Protein AF-A0A3A5V9V0-F1 (afdb_monomer_lite)

Radius of gyration: 20.31 Å; chains: 1; bounding box: 41×41×60 Å

Foldseek 3Di:
DLVVLLVCCCDQLANDDPVLNCVLPVPDDPPDPSLVSSLVSGPDVLSNVLSVVLVVCVVVLNVLVNLVCSVVSGCVCVVVVDPQSVLVSVVVSVVLVVLCVVVVSDPVSSVVVVVVCVVVVVPVPDSDDPDDPPDDDDDDPVVCPPPDDPDDDDPDPPVD

pLDDT: mean 86.64, std 11.04, range [49.28, 97.38]

Sequence (160 aa):
SRHHATWVARSSLIGFDDAKLQEYLFYSRKEDNLLIRLRDFTINERQKELVQRWIDLSSEGRIVDLLEETVDRSDILMAFPDIVSRQDIEQIIDIIRILSREVGGDSIVLADKLRDLRESGGNSLEAVTIPPSDAVRVMTIHGSKGLQAKVVILADLFSG

Structure (mmCIF, N/CA/C/O backbone):
data_AF-A0A3A5V9V0-F1
#
_entry.id   AF-A0A3A5V9V0-F1
#
loop_
_atom_site.group_PDB
_atom_site.id
_atom_site.type_symbol
_atom_site.label_atom_id
_atom_site.label_alt_id
_atom_site.label_comp_id
_atom_site.label_asym_id
_atom_site.label_entity_id
_atom_site.label_seq_id
_atom_site.pdbx_PDB_ins_code
_atom_site.Cartn_x
_atom_site.Cartn_y
_atom_site.Cartn_z
_atom_site.occupancy
_atom_site.B_iso_or_equiv
_atom_site.auth_seq_id
_atom_site.auth_comp_id
_atom_site.auth_asym_id
_atom_site.auth_atom_id
_atom_site.pdbx_PDB_model_num
ATOM 1 N N . SER A 1 1 ? -0.921 7.922 -12.574 1.00 82.00 1 SER A N 1
ATOM 2 C CA . SER A 1 1 ? -0.222 9.214 -12.368 1.00 82.00 1 SER A CA 1
ATOM 3 C C . SER A 1 1 ? 1.237 8.952 -12.021 1.00 82.00 1 SER A C 1
ATOM 5 O O . SER A 1 1 ? 1.486 8.046 -11.232 1.00 82.00 1 SER A O 1
ATOM 7 N N . ARG A 1 2 ? 2.187 9.730 -12.571 1.00 88.19 2 ARG A N 1
ATOM 8 C CA . ARG A 1 2 ? 3.626 9.618 -12.243 1.00 88.19 2 ARG A CA 1
ATOM 9 C C . ARG A 1 2 ? 3.908 9.868 -10.762 1.00 88.19 2 ARG A C 1
ATOM 11 O O . ARG A 1 2 ? 4.715 9.163 -10.182 1.00 88.19 2 ARG A O 1
ATOM 18 N N . HIS A 1 3 ? 3.181 10.798 -10.143 1.00 89.56 3 HIS A N 1
ATOM 19 C CA . HIS A 1 3 ? 3.323 11.098 -8.719 1.00 89.56 3 HIS A CA 1
ATOM 20 C C . HIS A 1 3 ? 3.071 9.862 -7.835 1.00 89.56 3 HIS A C 1
ATOM 22 O O . HIS A 1 3 ? 3.913 9.509 -7.018 1.00 89.56 3 HIS A O 1
ATOM 28 N N . HIS A 1 4 ? 1.959 9.146 -8.044 1.00 89.81 4 HIS A N 1
ATOM 29 C CA . HIS A 1 4 ? 1.650 7.929 -7.273 1.00 89.81 4 HIS A CA 1
ATOM 30 C C . HIS A 1 4 ? 2.659 6.804 -7.537 1.00 89.81 4 HIS A C 1
ATOM 32 O O . HIS A 1 4 ? 3.073 6.117 -6.610 1.00 89.81 4 HIS A O 1
ATOM 38 N N . ALA A 1 5 ? 3.102 6.656 -8.788 1.00 92.19 5 ALA A N 1
ATOM 39 C CA . ALA A 1 5 ? 4.133 5.689 -9.149 1.00 92.19 5 ALA A CA 1
ATOM 40 C C . ALA A 1 5 ? 5.464 5.962 -8.428 1.00 92.19 5 ALA A C 1
ATOM 42 O O . ALA A 1 5 ? 6.099 5.023 -7.957 1.00 92.19 5 ALA A O 1
ATOM 43 N N . THR A 1 6 ? 5.860 7.233 -8.296 1.00 93.81 6 THR A N 1
ATOM 44 C CA . THR A 1 6 ? 7.040 7.639 -7.522 1.00 93.81 6 THR A CA 1
ATOM 45 C C . THR A 1 6 ? 6.910 7.273 -6.048 1.00 93.81 6 THR A C 1
ATOM 47 O O . THR A 1 6 ? 7.853 6.731 -5.479 1.00 93.81 6 THR A O 1
ATOM 50 N N . TRP A 1 7 ? 5.753 7.541 -5.435 1.00 93.62 7 TRP A N 1
ATOM 51 C CA . TRP A 1 7 ? 5.507 7.219 -4.026 1.00 93.62 7 TRP A CA 1
ATOM 52 C C . TRP A 1 7 ? 5.642 5.721 -3.750 1.00 93.62 7 TRP A C 1
ATOM 54 O O . TRP A 1 7 ? 6.367 5.331 -2.839 1.00 93.62 7 TRP A O 1
ATOM 64 N N . VAL A 1 8 ? 5.015 4.879 -4.577 1.00 94.44 8 VAL A N 1
ATOM 65 C CA . VAL A 1 8 ? 5.119 3.418 -4.439 1.00 94.44 8 VAL A CA 1
ATOM 66 C C . VAL A 1 8 ? 6.559 2.953 -4.656 1.00 94.44 8 VAL A C 1
ATOM 68 O O . VAL A 1 8 ? 7.088 2.216 -3.829 1.00 94.44 8 VAL A O 1
ATOM 71 N N . ALA A 1 9 ? 7.224 3.431 -5.712 1.00 95.12 9 ALA A N 1
ATOM 72 C CA . ALA A 1 9 ? 8.602 3.055 -6.023 1.00 95.12 9 ALA A CA 1
ATOM 73 C C . ALA A 1 9 ? 9.595 3.412 -4.900 1.00 95.12 9 ALA A C 1
ATOM 75 O O . ALA A 1 9 ? 10.543 2.672 -4.660 1.00 95.12 9 ALA A O 1
ATOM 76 N N . ARG A 1 10 ? 9.370 4.525 -4.191 1.00 94.31 10 ARG A N 1
ATOM 77 C CA . ARG A 1 10 ? 10.209 4.998 -3.075 1.00 94.31 10 ARG A CA 1
ATOM 78 C C . ARG A 1 10 ? 9.868 4.374 -1.726 1.00 94.31 10 ARG A C 1
ATOM 80 O O . ARG A 1 10 ? 10.669 4.468 -0.803 1.00 94.31 10 ARG A O 1
ATOM 87 N N . SER A 1 11 ? 8.680 3.791 -1.594 1.00 94.00 11 SER A N 1
ATOM 88 C CA . SER A 1 11 ? 8.216 3.197 -0.339 1.00 94.00 11 SER A CA 1
ATO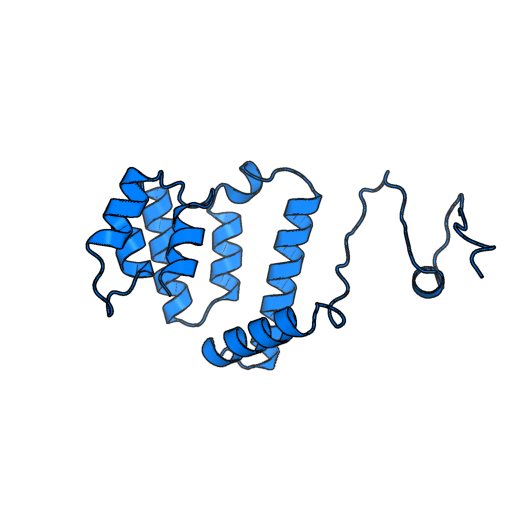M 89 C C . SER A 1 11 ? 9.073 2.001 0.082 1.00 94.00 11 SER A C 1
ATOM 91 O O . SER A 1 11 ? 9.764 1.403 -0.742 1.00 94.00 11 SER A O 1
ATOM 93 N N . SER A 1 12 ? 8.959 1.590 1.346 1.00 92.94 12 SER A N 1
ATOM 94 C CA . SER A 1 12 ? 9.605 0.377 1.868 1.00 92.94 12 SER A CA 1
ATOM 95 C C . SER A 1 12 ? 9.166 -0.916 1.166 1.00 92.94 12 SER A C 1
ATOM 97 O O . SER A 1 12 ? 9.851 -1.926 1.288 1.00 92.94 12 SER A O 1
ATOM 99 N N . LEU A 1 13 ? 8.071 -0.893 0.394 1.00 93.69 13 LEU A N 1
ATOM 100 C CA . LEU A 1 13 ? 7.628 -2.033 -0.415 1.00 93.69 13 LEU A CA 1
ATOM 101 C C . LEU A 1 13 ? 8.573 -2.307 -1.595 1.00 93.69 13 LEU A C 1
ATOM 103 O O . LEU A 1 13 ? 8.795 -3.463 -1.953 1.00 93.69 13 LEU A O 1
ATOM 107 N N . ILE A 1 14 ? 9.122 -1.248 -2.202 1.00 95.25 14 ILE A N 1
ATOM 108 C CA . ILE A 1 14 ? 9.939 -1.331 -3.422 1.00 95.25 14 ILE A CA 1
ATOM 109 C C . ILE A 1 14 ? 11.376 -0.860 -3.173 1.00 95.25 14 ILE A C 1
ATOM 111 O O . ILE A 1 14 ? 12.314 -1.577 -3.511 1.00 95.25 14 ILE A O 1
ATOM 115 N N . GLY A 1 15 ? 11.560 0.314 -2.567 1.00 94.25 15 GLY A N 1
ATOM 116 C CA . GLY A 1 15 ? 12.860 0.802 -2.107 1.00 94.25 15 GLY A CA 1
ATOM 117 C C . GLY A 1 15 ? 13.792 1.331 -3.199 1.00 94.25 15 GLY A C 1
ATOM 118 O O . GLY A 1 15 ? 15.001 1.132 -3.104 1.00 94.25 15 GLY A O 1
ATOM 119 N N . PHE A 1 16 ? 13.278 1.987 -4.244 1.00 95.62 16 PHE A N 1
ATOM 120 C CA . PHE A 1 16 ? 14.143 2.632 -5.239 1.00 95.62 16 PHE A CA 1
ATOM 121 C C . PHE A 1 16 ? 14.887 3.836 -4.653 1.00 95.62 16 PHE A C 1
ATOM 123 O O . PHE A 1 16 ? 14.298 4.738 -4.046 1.00 95.62 16 PHE A O 1
ATOM 130 N N . ASP A 1 17 ? 16.188 3.881 -4.927 1.00 94.75 17 ASP A N 1
ATOM 131 C CA . ASP A 1 17 ? 17.003 5.079 -4.771 1.00 94.75 17 ASP A CA 1
ATOM 132 C C . ASP A 1 17 ? 16.740 6.088 -5.907 1.00 94.75 17 ASP A C 1
ATOM 134 O O . ASP A 1 17 ? 15.934 5.850 -6.813 1.00 94.75 17 ASP A O 1
ATOM 138 N N . ASP A 1 18 ? 17.389 7.252 -5.847 1.00 94.31 18 ASP A N 1
ATOM 139 C CA . ASP A 1 18 ? 17.188 8.317 -6.839 1.00 94.31 18 ASP A CA 1
ATOM 140 C C . ASP A 1 18 ? 17.580 7.877 -8.257 1.00 94.31 18 ASP A C 1
ATOM 142 O O . ASP A 1 18 ? 16.884 8.207 -9.219 1.00 94.31 18 ASP A O 1
ATOM 146 N N . ALA A 1 19 ? 18.660 7.100 -8.393 1.00 93.50 19 ALA A N 1
ATOM 147 C CA . ALA A 1 19 ? 19.162 6.650 -9.686 1.00 93.50 19 ALA A CA 1
ATOM 148 C C . ALA A 1 19 ? 18.178 5.680 -10.354 1.00 93.50 19 ALA A C 1
ATOM 150 O O . ALA A 1 19 ? 17.791 5.875 -11.511 1.00 93.50 19 ALA A O 1
ATOM 151 N N . LYS A 1 20 ? 17.706 4.679 -9.608 1.00 93.56 20 LYS A N 1
ATOM 152 C CA . LYS A 1 20 ? 16.756 3.683 -10.104 1.00 93.56 20 LYS A CA 1
ATOM 153 C C . LYS A 1 20 ? 15.365 4.272 -10.318 1.00 93.56 20 LYS A C 1
ATOM 155 O O . LYS A 1 20 ? 14.697 3.933 -11.294 1.00 93.56 20 LYS A O 1
ATOM 160 N N . LEU A 1 21 ? 14.941 5.210 -9.467 1.00 94.25 21 LEU A N 1
ATOM 161 C CA . LEU A 1 21 ? 13.708 5.972 -9.675 1.00 94.25 21 LEU A CA 1
ATOM 162 C C . LEU A 1 21 ? 13.769 6.785 -10.975 1.00 94.25 21 LEU A C 1
ATOM 164 O O . LEU A 1 21 ? 12.797 6.795 -11.737 1.00 94.25 21 LEU A O 1
ATOM 168 N N . GLN A 1 22 ? 14.896 7.451 -11.238 1.00 92.00 22 GLN A N 1
ATOM 169 C CA . GLN A 1 22 ? 15.098 8.181 -12.484 1.00 92.00 22 GLN A CA 1
ATOM 170 C C . GLN A 1 22 ? 15.029 7.230 -13.679 1.00 92.00 22 GLN A C 1
ATOM 172 O O . GLN A 1 22 ? 14.294 7.517 -14.616 1.00 92.00 22 GLN A O 1
ATOM 177 N N . GLU A 1 23 ? 15.709 6.086 -13.650 1.00 91.62 23 GLU A N 1
ATOM 178 C CA . GLU A 1 23 ? 15.669 5.102 -14.742 1.00 91.62 23 GLU A CA 1
ATOM 179 C C . GLU A 1 23 ? 14.246 4.573 -15.008 1.00 91.62 23 GLU A C 1
ATOM 181 O O . GLU A 1 23 ? 13.776 4.523 -16.154 1.00 91.62 23 GLU A O 1
ATOM 186 N N . TYR A 1 24 ? 13.522 4.257 -13.933 1.00 93.31 24 TYR A N 1
ATOM 187 C CA . TYR A 1 24 ? 12.134 3.815 -13.978 1.00 93.31 24 TYR A CA 1
ATOM 188 C C . TYR A 1 24 ? 11.215 4.858 -14.632 1.00 93.31 24 TYR A C 1
ATOM 190 O O . TYR A 1 24 ? 10.397 4.503 -15.484 1.00 93.31 24 TYR A O 1
ATOM 198 N N . LEU A 1 25 ? 11.358 6.144 -14.295 1.00 91.19 25 LEU A N 1
ATOM 199 C CA . LEU A 1 25 ? 10.467 7.203 -14.782 1.00 91.19 25 LEU A CA 1
ATOM 200 C C . LEU A 1 25 ? 10.900 7.827 -16.114 1.00 91.19 25 LEU A C 1
ATOM 202 O O . LEU A 1 25 ? 10.036 8.220 -16.903 1.00 91.19 25 LEU A O 1
ATOM 206 N N . PHE A 1 26 ? 12.202 7.955 -16.370 1.00 84.19 26 PHE A N 1
ATOM 207 C CA . PHE A 1 26 ? 12.749 8.758 -17.469 1.00 84.19 26 PHE A CA 1
ATOM 208 C C . PHE A 1 26 ? 12.363 8.198 -18.836 1.00 84.19 26 PHE A C 1
ATOM 210 O O . PHE A 1 26 ? 11.895 8.939 -19.697 1.00 84.19 26 PHE A O 1
ATOM 217 N N . TYR A 1 27 ? 12.457 6.879 -19.005 1.00 78.12 27 TYR A N 1
ATOM 218 C CA . TYR A 1 27 ? 12.083 6.211 -20.253 1.00 78.12 27 TYR A CA 1
ATOM 219 C C . TYR A 1 27 ? 10.601 5.824 -20.328 1.00 78.12 27 TYR A C 1
ATOM 221 O O . TYR A 1 27 ? 10.201 5.151 -21.277 1.00 78.12 27 TYR A O 1
ATOM 229 N N . SER A 1 28 ? 9.780 6.223 -19.347 1.00 83.31 28 SER A N 1
ATOM 230 C CA . SER A 1 28 ? 8.337 5.984 -1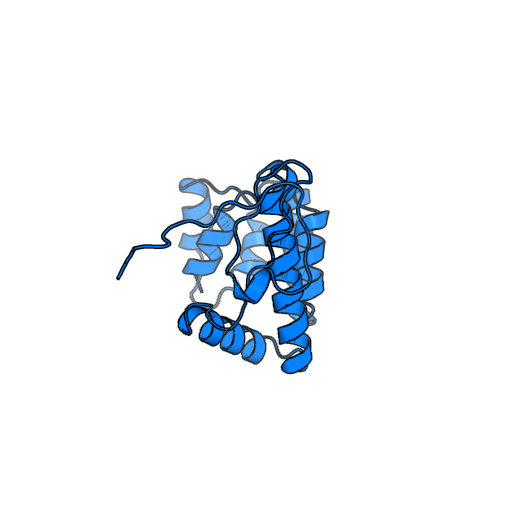9.415 1.00 83.31 28 SER A CA 1
ATOM 231 C C . SER A 1 28 ? 7.672 6.950 -20.399 1.00 83.31 28 SER A C 1
ATOM 233 O O . SER A 1 28 ? 7.852 8.170 -20.315 1.00 83.31 28 SER A O 1
ATOM 235 N N . ARG A 1 29 ? 6.875 6.427 -21.328 1.00 81.06 29 ARG A N 1
ATOM 236 C CA . ARG A 1 29 ? 6.025 7.236 -22.213 1.00 81.06 29 ARG A CA 1
ATOM 237 C C . ARG A 1 29 ? 4.747 7.643 -21.482 1.00 81.06 29 ARG A C 1
ATOM 239 O O . ARG A 1 29 ? 4.396 7.087 -20.445 1.00 81.06 29 ARG A O 1
ATOM 246 N N . LYS A 1 30 ? 4.035 8.641 -22.016 1.00 76.12 30 LYS A N 1
ATOM 247 C CA . LYS A 1 30 ? 2.811 9.183 -21.394 1.00 76.12 30 LYS A CA 1
ATOM 248 C C . LYS A 1 30 ? 1.700 8.131 -21.230 1.00 76.12 30 LYS A C 1
ATOM 250 O O . LYS A 1 30 ? 0.899 8.254 -20.312 1.00 76.12 30 LYS A O 1
ATOM 255 N N . GLU A 1 31 ? 1.683 7.120 -22.093 1.00 80.81 31 GLU A N 1
ATOM 256 C CA . GLU A 1 31 ? 0.674 6.052 -22.126 1.00 80.81 31 GLU A CA 1
ATOM 257 C C . GLU A 1 31 ? 1.144 4.752 -21.461 1.00 80.81 31 GLU A C 1
ATOM 259 O O . GLU A 1 31 ? 0.383 3.791 -21.382 1.00 80.81 31 GLU A O 1
ATOM 264 N N . ASP A 1 32 ? 2.381 4.711 -20.957 1.00 86.31 32 ASP A N 1
ATOM 265 C CA . ASP A 1 32 ? 2.895 3.506 -20.319 1.00 86.31 32 ASP A CA 1
ATOM 266 C C . ASP A 1 32 ? 2.121 3.219 -19.029 1.00 86.31 32 ASP A C 1
ATOM 268 O O . ASP A 1 32 ? 1.962 4.078 -18.153 1.00 86.31 32 ASP A O 1
ATOM 272 N N . ASN A 1 33 ? 1.707 1.964 -18.868 1.00 90.62 33 ASN A N 1
ATOM 273 C CA . ASN A 1 33 ? 1.215 1.485 -17.590 1.00 90.62 33 ASN A CA 1
ATOM 274 C C . ASN A 1 33 ? 2.400 1.345 -16.622 1.00 90.62 33 ASN A C 1
ATOM 276 O O . ASN A 1 33 ? 3.181 0.394 -16.684 1.00 90.62 33 ASN A O 1
ATOM 280 N N . LEU A 1 34 ? 2.520 2.314 -15.716 1.00 93.56 34 LEU A N 1
ATOM 281 C CA . LEU A 1 34 ? 3.620 2.380 -14.758 1.00 93.56 34 LEU A CA 1
ATOM 282 C C . LEU A 1 34 ? 3.631 1.205 -13.769 1.00 93.56 34 LEU A C 1
ATOM 284 O O . LEU A 1 34 ? 4.704 0.846 -13.306 1.00 93.56 34 LEU A O 1
ATOM 288 N N . LEU A 1 35 ? 2.490 0.565 -13.488 1.00 92.88 35 LEU A N 1
ATOM 289 C CA . LEU A 1 35 ? 2.446 -0.627 -12.635 1.00 92.88 35 LEU A CA 1
ATOM 290 C C . LEU A 1 35 ? 3.054 -1.844 -13.347 1.00 92.88 35 LEU A C 1
ATOM 292 O O . LEU A 1 35 ? 3.877 -2.548 -12.770 1.00 92.88 35 LEU A O 1
ATOM 296 N N . ILE A 1 36 ? 2.717 -2.038 -14.627 1.00 94.44 36 ILE A N 1
ATOM 297 C CA . ILE A 1 36 ? 3.335 -3.081 -15.464 1.00 94.44 36 ILE A CA 1
ATOM 298 C C . ILE A 1 36 ? 4.836 -2.829 -15.586 1.00 94.44 36 ILE A C 1
ATOM 300 O O . ILE A 1 36 ? 5.638 -3.739 -15.412 1.00 94.44 36 ILE A O 1
ATOM 304 N N . ARG A 1 37 ? 5.225 -1.573 -15.815 1.00 94.38 37 ARG A N 1
ATOM 305 C CA . ARG A 1 37 ? 6.634 -1.188 -15.882 1.00 94.38 37 ARG A CA 1
ATOM 306 C C . ARG A 1 37 ? 7.362 -1.411 -14.554 1.00 94.38 37 ARG A C 1
ATOM 308 O O . ARG A 1 37 ? 8.510 -1.834 -14.569 1.00 94.38 37 ARG A O 1
ATOM 315 N N . LEU A 1 38 ? 6.720 -1.144 -13.414 1.00 95.50 38 LEU A N 1
ATOM 316 C CA . LEU A 1 38 ? 7.318 -1.324 -12.089 1.00 95.50 38 LEU A CA 1
ATOM 317 C C . LEU A 1 38 ? 7.777 -2.768 -11.872 1.00 95.50 38 LEU A C 1
ATOM 319 O O . LEU A 1 38 ? 8.869 -2.968 -11.348 1.00 95.50 38 LEU A O 1
ATOM 323 N N . ARG A 1 39 ? 6.987 -3.749 -12.330 1.00 96.06 39 ARG A N 1
ATOM 324 C CA . ARG A 1 39 ? 7.326 -5.179 -12.270 1.00 96.06 39 ARG A CA 1
ATOM 325 C C . ARG A 1 39 ? 8.681 -5.465 -12.912 1.00 96.06 39 ARG A C 1
ATOM 327 O O . ARG A 1 39 ? 9.472 -6.222 -12.369 1.00 96.06 39 ARG A O 1
ATOM 334 N N . ASP A 1 40 ? 8.962 -4.843 -14.051 1.00 93.06 40 ASP A N 1
ATOM 335 C CA . ASP A 1 40 ? 10.199 -5.089 -14.795 1.00 93.06 40 ASP A CA 1
ATOM 336 C C . ASP A 1 40 ? 11.412 -4.384 -14.153 1.00 93.06 40 ASP A C 1
ATOM 338 O O . ASP A 1 40 ? 12.556 -4.724 -14.444 1.00 93.06 40 ASP A O 1
ATOM 342 N N . PHE A 1 41 ? 11.170 -3.429 -13.248 1.00 94.44 41 PHE A N 1
ATOM 343 C CA . PHE A 1 41 ? 12.194 -2.667 -12.531 1.00 94.44 41 PHE A CA 1
ATOM 344 C C . PHE A 1 41 ? 12.406 -3.127 -11.079 1.00 94.44 41 PHE A C 1
ATOM 346 O O . PHE A 1 41 ? 13.273 -2.579 -10.393 1.00 94.44 41 PHE A O 1
ATOM 353 N N . THR A 1 42 ? 11.655 -4.113 -10.580 1.00 93.88 42 THR A N 1
ATOM 354 C CA . THR A 1 42 ? 11.795 -4.600 -9.196 1.00 93.88 42 THR A CA 1
ATOM 355 C C . THR A 1 42 ? 13.218 -5.059 -8.876 1.00 93.88 42 THR A C 1
ATOM 357 O O . THR A 1 42 ? 13.988 -5.432 -9.760 1.00 93.88 42 THR A O 1
ATOM 360 N N . ILE A 1 43 ? 13.604 -5.003 -7.601 1.00 91.06 43 ILE A N 1
ATOM 361 C CA . ILE A 1 43 ? 14.977 -5.305 -7.173 1.00 91.06 43 ILE A CA 1
ATOM 362 C C . ILE A 1 43 ? 15.236 -6.818 -7.139 1.00 91.06 43 ILE A C 1
ATOM 364 O O . ILE A 1 43 ? 16.356 -7.255 -7.393 1.00 91.06 43 ILE A O 1
ATOM 368 N N . ASN A 1 44 ? 14.212 -7.617 -6.835 1.00 92.62 44 ASN A N 1
ATOM 369 C CA . ASN A 1 44 ? 14.306 -9.070 -6.711 1.00 92.62 44 ASN A CA 1
ATOM 370 C C . ASN A 1 44 ? 13.000 -9.759 -7.147 1.00 92.62 44 ASN A C 1
ATOM 372 O O . ASN A 1 44 ? 11.970 -9.105 -7.315 1.00 92.62 44 ASN A O 1
ATOM 376 N N . GLU A 1 45 ? 13.040 -11.086 -7.298 1.00 94.62 45 GLU A N 1
ATOM 377 C CA . GLU A 1 45 ? 11.877 -11.867 -7.745 1.00 94.62 45 GLU A CA 1
ATOM 378 C C . GLU A 1 45 ? 10.698 -11.805 -6.758 1.00 94.62 45 GLU A C 1
ATOM 380 O O . GLU A 1 45 ? 9.559 -11.744 -7.202 1.00 94.62 45 GLU A O 1
ATOM 385 N N . ARG A 1 46 ? 10.927 -11.695 -5.440 1.00 92.94 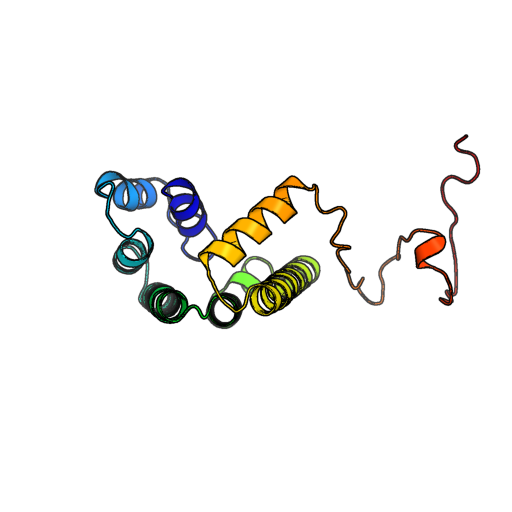46 ARG A N 1
ATOM 386 C CA . ARG A 1 46 ? 9.829 -11.545 -4.461 1.00 92.94 46 ARG A CA 1
ATOM 387 C C . ARG A 1 46 ? 9.034 -10.257 -4.694 1.00 92.94 46 ARG A C 1
ATOM 389 O O . ARG A 1 46 ? 7.806 -10.271 -4.680 1.00 92.94 46 ARG A O 1
ATOM 396 N N . GLN A 1 47 ? 9.719 -9.137 -4.931 1.00 94.44 47 GLN A N 1
ATOM 397 C CA . GLN A 1 47 ? 9.062 -7.881 -5.298 1.00 94.44 47 GLN A CA 1
ATOM 398 C C . GLN A 1 47 ? 8.350 -8.001 -6.645 1.00 94.44 47 GLN A C 1
ATOM 400 O O . GLN A 1 47 ? 7.240 -7.499 -6.795 1.00 94.44 47 GLN A O 1
ATOM 405 N N . LYS A 1 48 ? 8.964 -8.671 -7.622 1.00 96.31 48 LYS A N 1
ATOM 406 C CA . LYS A 1 48 ? 8.363 -8.897 -8.940 1.00 96.31 48 LYS A CA 1
ATOM 407 C C . LYS A 1 48 ? 7.055 -9.675 -8.847 1.00 96.31 48 LYS A C 1
ATOM 409 O O . LYS A 1 48 ? 6.074 -9.279 -9.468 1.00 96.31 48 LYS A O 1
ATOM 414 N N . GLU A 1 49 ? 7.032 -10.741 -8.050 1.00 96.56 49 GLU A N 1
ATOM 415 C CA . GLU A 1 49 ? 5.839 -11.541 -7.763 1.00 96.56 49 GLU A CA 1
ATOM 416 C C . GLU A 1 49 ? 4.760 -10.707 -7.069 1.00 96.56 49 GLU A C 1
ATOM 418 O O . GLU A 1 49 ? 3.598 -10.761 -7.470 1.00 96.56 49 GLU A O 1
ATOM 423 N N . LEU A 1 50 ? 5.136 -9.884 -6.084 1.00 96.31 50 LEU A N 1
ATOM 424 C CA . LEU A 1 50 ? 4.209 -8.972 -5.413 1.00 96.31 50 LEU A CA 1
ATOM 425 C C . LEU A 1 50 ? 3.585 -7.970 -6.398 1.00 96.31 50 LEU A C 1
ATOM 427 O O . LEU A 1 50 ? 2.367 -7.811 -6.431 1.00 96.31 50 LEU A O 1
ATOM 431 N N . VAL A 1 51 ? 4.398 -7.330 -7.243 1.00 97.12 51 VAL A N 1
ATOM 432 C CA . VAL A 1 51 ? 3.899 -6.378 -8.246 1.00 97.12 51 VAL A CA 1
ATOM 433 C C . VAL A 1 51 ? 3.061 -7.085 -9.312 1.00 97.12 51 VAL A C 1
ATOM 435 O O . VAL A 1 51 ? 2.041 -6.547 -9.736 1.00 97.12 51 VAL A O 1
ATOM 438 N N . GLN A 1 52 ? 3.431 -8.300 -9.726 1.00 97.38 52 GLN A N 1
ATOM 439 C CA . GLN A 1 52 ? 2.602 -9.100 -10.629 1.00 97.38 52 GLN A CA 1
ATOM 440 C C . GLN A 1 52 ? 1.238 -9.394 -9.995 1.00 97.38 52 GLN A C 1
ATOM 442 O O . GLN A 1 52 ? 0.212 -9.204 -10.644 1.00 97.38 52 GLN A O 1
ATOM 447 N N . ARG A 1 53 ? 1.207 -9.736 -8.703 1.00 96.94 53 ARG A N 1
ATOM 448 C CA . ARG A 1 53 ? -0.042 -9.951 -7.973 1.00 96.94 53 ARG A CA 1
ATOM 449 C C . ARG A 1 53 ? -0.906 -8.691 -7.910 1.00 96.94 53 ARG A C 1
ATOM 451 O O . ARG A 1 53 ? -2.122 -8.786 -8.062 1.00 96.94 53 ARG A O 1
ATOM 458 N N . TRP A 1 54 ? -0.296 -7.514 -7.752 1.00 96.62 54 TRP A N 1
ATOM 459 C CA . TRP A 1 54 ? -1.006 -6.234 -7.838 1.00 96.62 54 TRP A CA 1
ATOM 460 C C . TRP A 1 54 ? -1.636 -6.005 -9.211 1.00 96.62 54 TRP A C 1
ATOM 462 O O . TRP A 1 54 ? -2.770 -5.536 -9.284 1.00 96.62 54 TRP A O 1
ATOM 472 N N . ILE A 1 55 ? -0.924 -6.331 -10.294 1.00 96.12 55 ILE A N 1
ATOM 473 C CA . ILE A 1 55 ? -1.441 -6.207 -11.665 1.00 96.12 55 ILE A CA 1
ATOM 474 C C . ILE A 1 55 ? -2.672 -7.098 -11.842 1.00 96.12 55 ILE A C 1
ATOM 476 O O . ILE A 1 55 ? -3.710 -6.610 -12.294 1.00 96.12 55 ILE A O 1
ATOM 480 N N . ASP A 1 56 ? -2.572 -8.365 -11.440 1.00 96.31 56 ASP A N 1
ATOM 481 C CA . ASP A 1 56 ? -3.644 -9.348 -11.602 1.00 96.31 56 ASP A CA 1
ATOM 482 C C . ASP A 1 56 ? -4.897 -8.915 -10.823 1.00 96.31 56 ASP A C 1
ATOM 484 O O . ASP A 1 56 ? -5.961 -8.710 -11.410 1.00 96.31 56 ASP A O 1
ATOM 488 N N . LEU A 1 57 ? -4.755 -8.649 -9.520 1.00 94.81 57 LEU A N 1
ATOM 489 C CA . LEU A 1 57 ? -5.871 -8.255 -8.653 1.00 94.81 57 LEU A CA 1
ATOM 490 C C . LEU A 1 57 ? -6.479 -6.908 -9.054 1.00 94.81 57 LEU A C 1
ATOM 492 O O . LEU A 1 57 ? -7.700 -6.747 -9.026 1.00 94.81 57 LEU A O 1
ATOM 496 N N . SER A 1 58 ? -5.658 -5.943 -9.479 1.00 91.88 58 SER A N 1
ATOM 497 C CA . SER A 1 58 ? -6.168 -4.665 -9.979 1.00 91.88 58 SER A CA 1
ATOM 498 C C . SER A 1 58 ? -6.981 -4.843 -11.260 1.00 91.88 58 SER A C 1
ATOM 500 O O . SER A 1 58 ? -7.955 -4.116 -11.445 1.00 91.88 58 SER A O 1
ATOM 502 N N . SER A 1 59 ? -6.597 -5.770 -12.143 1.00 90.94 59 SER A N 1
ATOM 503 C CA . SER A 1 59 ? -7.332 -6.031 -13.388 1.00 90.94 59 SER A CA 1
ATOM 504 C C . SER A 1 59 ? -8.691 -6.696 -13.145 1.00 90.94 59 SER A C 1
ATOM 506 O O . SER A 1 59 ? -9.630 -6.474 -13.906 1.00 90.94 59 SER A O 1
ATOM 508 N N . GLU A 1 60 ? -8.816 -7.439 -12.043 1.00 91.38 60 GLU A N 1
ATOM 509 C CA . GLU A 1 60 ? -10.056 -8.080 -11.588 1.00 91.38 60 GLU A CA 1
ATOM 510 C C . GLU A 1 60 ? -10.939 -7.150 -10.729 1.00 91.38 60 GLU A C 1
ATOM 512 O O . GLU A 1 60 ? -12.002 -7.561 -10.270 1.00 91.38 60 GLU A O 1
ATOM 517 N N . GLY A 1 61 ? -10.511 -5.906 -10.467 1.00 87.94 61 GLY A N 1
ATOM 518 C CA . GLY A 1 61 ? -11.215 -4.981 -9.565 1.00 87.94 61 GLY A CA 1
ATOM 519 C C . GLY A 1 61 ? -11.106 -5.348 -8.077 1.00 87.94 61 GLY A C 1
ATOM 520 O O . GLY A 1 61 ? -11.791 -4.774 -7.230 1.00 87.94 61 GLY A O 1
ATOM 521 N N . ARG A 1 62 ? -10.218 -6.281 -7.725 1.00 91.06 62 ARG A N 1
ATOM 522 C CA . ARG A 1 62 ? -10.043 -6.846 -6.380 1.00 91.06 62 ARG A CA 1
ATOM 523 C C . ARG A 1 62 ? -9.090 -6.018 -5.517 1.00 91.06 62 ARG A C 1
ATOM 525 O O . ARG A 1 62 ? -8.068 -6.496 -5.032 1.00 91.06 62 ARG A O 1
ATOM 532 N N . ILE A 1 63 ? -9.421 -4.741 -5.328 1.00 91.12 63 ILE A N 1
ATOM 533 C CA . ILE A 1 63 ? -8.555 -3.777 -4.623 1.00 91.12 63 ILE A CA 1
ATOM 534 C C . ILE A 1 63 ? -8.357 -4.132 -3.143 1.00 91.12 63 ILE A C 1
ATOM 536 O O . ILE A 1 63 ? -7.270 -3.938 -2.612 1.00 91.12 63 ILE A O 1
ATOM 540 N N . VAL A 1 64 ? -9.380 -4.671 -2.477 1.00 93.19 64 VAL A N 1
ATOM 541 C CA . VAL A 1 64 ? -9.278 -5.067 -1.062 1.00 93.19 64 VAL A CA 1
ATOM 542 C C . VAL A 1 64 ? -8.299 -6.231 -0.901 1.00 93.19 64 VAL A C 1
ATOM 544 O O . VAL A 1 64 ? -7.373 -6.133 -0.103 1.00 93.19 64 VAL A O 1
ATOM 547 N N . ASP A 1 65 ? -8.433 -7.271 -1.731 1.00 95.12 65 ASP A N 1
ATOM 548 C CA . ASP A 1 65 ? -7.497 -8.400 -1.741 1.00 95.12 65 ASP A CA 1
ATOM 549 C C . ASP A 1 6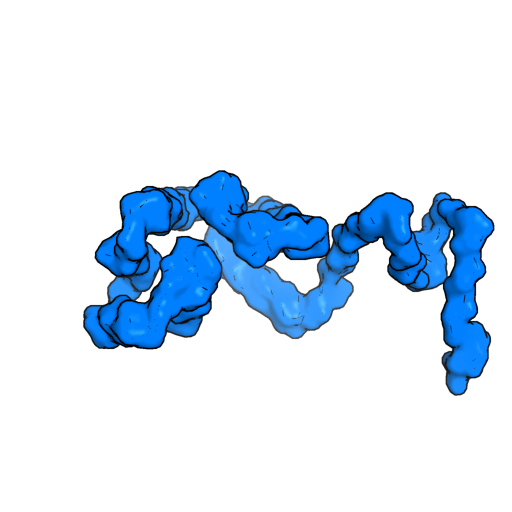5 ? -6.068 -7.943 -2.075 1.00 95.12 65 ASP A C 1
ATOM 551 O O . ASP A 1 65 ? -5.103 -8.442 -1.508 1.00 95.12 65 ASP A O 1
ATOM 555 N N . LEU A 1 66 ? -5.914 -6.964 -2.977 1.00 95.56 66 LEU A N 1
ATOM 556 C CA . LEU A 1 66 ? -4.608 -6.390 -3.313 1.00 95.56 66 LEU A CA 1
ATOM 557 C C . LEU A 1 66 ? -3.941 -5.773 -2.082 1.00 95.56 66 LEU A C 1
ATOM 559 O O . LEU A 1 66 ? -2.748 -5.993 -1.862 1.00 95.56 66 LEU A O 1
ATOM 563 N N . LEU A 1 67 ? -4.688 -5.014 -1.278 1.00 95.62 67 LEU A N 1
ATOM 564 C CA . LEU A 1 67 ? -4.164 -4.402 -0.057 1.00 95.62 67 LEU A CA 1
ATOM 565 C C . LEU A 1 67 ? -3.816 -5.455 0.999 1.00 95.62 67 LEU A C 1
ATOM 567 O O . LEU A 1 67 ? -2.727 -5.396 1.560 1.00 95.62 67 LEU A O 1
ATOM 571 N N . GLU A 1 68 ? -4.685 -6.440 1.218 1.00 95.94 68 GLU A N 1
ATOM 572 C CA . GLU A 1 68 ? -4.435 -7.546 2.154 1.00 95.94 68 GLU A CA 1
ATOM 573 C C . GLU A 1 68 ? -3.194 -8.351 1.757 1.00 95.94 68 GLU A C 1
ATOM 575 O O . GLU A 1 68 ? -2.268 -8.504 2.550 1.00 95.94 68 GLU A O 1
ATOM 580 N N . GLU A 1 69 ? -3.088 -8.760 0.489 1.00 96.25 69 GLU A N 1
ATOM 581 C CA . GLU A 1 69 ? -1.913 -9.489 0.009 1.00 96.25 69 GLU A CA 1
ATOM 582 C C . GLU A 1 69 ? -0.641 -8.634 0.034 1.00 96.25 69 GLU A C 1
ATOM 584 O O . GLU A 1 69 ? 0.460 -9.170 0.168 1.00 96.25 69 GLU A O 1
ATOM 589 N N . THR A 1 70 ? -0.765 -7.306 -0.053 1.00 96.44 70 THR A N 1
ATOM 590 C CA . THR A 1 70 ? 0.372 -6.405 0.163 1.00 96.44 70 THR A CA 1
ATOM 591 C C . THR A 1 70 ? 0.870 -6.492 1.594 1.00 96.44 70 THR A C 1
ATOM 593 O O . THR A 1 70 ? 2.078 -6.575 1.800 1.00 96.44 70 THR A O 1
ATOM 596 N N . VAL A 1 71 ? -0.025 -6.499 2.578 1.00 96.12 71 VAL A N 1
ATOM 597 C CA . VAL A 1 71 ? 0.348 -6.633 3.990 1.00 96.12 71 VAL A CA 1
ATOM 598 C C . VAL A 1 71 ? 0.969 -8.003 4.256 1.00 96.12 71 VAL A C 1
ATOM 600 O O . VAL A 1 71 ? 2.043 -8.070 4.850 1.00 96.12 71 VAL A O 1
ATOM 603 N N . ASP A 1 72 ? 0.356 -9.067 3.739 1.00 93.75 72 ASP A N 1
ATOM 604 C CA . ASP A 1 72 ? 0.754 -10.448 4.027 1.00 93.75 72 ASP A CA 1
ATOM 605 C C . ASP A 1 72 ? 2.055 -10.875 3.339 1.00 93.75 72 ASP A C 1
ATOM 607 O O . ASP A 1 72 ? 2.824 -11.671 3.882 1.00 93.75 72 ASP A O 1
ATOM 611 N N . ARG A 1 73 ? 2.308 -10.394 2.115 1.00 92.38 73 ARG A N 1
ATOM 612 C CA . ARG A 1 73 ? 3.439 -10.862 1.291 1.00 92.38 73 ARG A CA 1
ATOM 613 C C . ARG A 1 73 ? 4.623 -9.904 1.266 1.00 92.38 73 ARG A C 1
ATOM 615 O O . ARG A 1 73 ? 5.706 -10.301 0.818 1.00 92.38 73 ARG A O 1
ATOM 622 N N . SER A 1 74 ? 4.456 -8.670 1.737 1.00 93.31 74 SER A N 1
ATOM 623 C CA . SER A 1 74 ? 5.551 -7.704 1.854 1.00 93.31 74 SER A CA 1
ATOM 624 C C . SER A 1 74 ? 6.175 -7.703 3.249 1.00 93.31 74 SER A C 1
ATOM 626 O O . SER A 1 74 ? 5.702 -8.358 4.171 1.00 93.31 74 SER A O 1
ATOM 628 N N . ASP A 1 75 ? 7.248 -6.932 3.404 1.00 91.75 75 ASP A N 1
ATOM 629 C CA . ASP A 1 75 ? 7.883 -6.698 4.700 1.00 91.75 75 ASP A CA 1
ATOM 630 C C . ASP A 1 75 ? 7.375 -5.389 5.350 1.00 91.75 75 ASP A C 1
ATOM 632 O O . ASP A 1 75 ? 8.051 -4.803 6.194 1.00 91.75 75 ASP A O 1
ATOM 636 N N . ILE A 1 76 ? 6.181 -4.895 4.981 1.00 94.62 76 ILE A N 1
ATOM 637 C CA . ILE A 1 76 ? 5.657 -3.611 5.485 1.00 94.62 76 ILE A CA 1
ATOM 638 C C . ILE A 1 76 ? 5.496 -3.598 7.010 1.00 94.62 76 ILE A C 1
ATOM 640 O O . ILE A 1 76 ? 5.877 -2.624 7.655 1.00 94.62 76 ILE A O 1
ATOM 644 N N . LEU A 1 77 ? 5.033 -4.702 7.603 1.00 93.12 77 LEU A N 1
ATOM 645 C CA . LEU A 1 77 ? 4.894 -4.838 9.059 1.00 93.12 77 LEU A CA 1
ATOM 646 C C . LEU A 1 77 ? 6.233 -5.048 9.780 1.00 93.12 77 LEU A C 1
ATOM 648 O O . LEU A 1 77 ? 6.295 -4.940 11.002 1.00 93.12 77 LEU A O 1
ATOM 652 N N . MET A 1 78 ? 7.299 -5.361 9.039 1.00 92.62 78 MET A N 1
ATOM 653 C CA . MET A 1 78 ? 8.668 -5.370 9.561 1.00 92.62 78 MET A CA 1
ATOM 654 C C . MET A 1 78 ? 9.269 -3.961 9.514 1.00 92.62 78 MET A C 1
ATOM 656 O O . MET A 1 78 ? 9.985 -3.574 10.434 1.00 92.62 78 MET A O 1
ATOM 660 N N . ALA A 1 79 ? 8.958 -3.186 8.469 1.00 93.19 79 ALA A N 1
ATOM 661 C CA . ALA A 1 79 ? 9.368 -1.789 8.342 1.00 93.19 79 ALA A CA 1
ATOM 662 C C . ALA A 1 79 ? 8.665 -0.876 9.363 1.00 93.19 79 ALA A C 1
ATOM 664 O O . ALA A 1 79 ? 9.280 0.063 9.865 1.00 93.19 79 ALA A O 1
ATOM 665 N N . PHE A 1 80 ? 7.408 -1.182 9.695 1.00 93.75 80 PHE A N 1
ATOM 666 C CA . PHE A 1 80 ? 6.592 -0.468 10.678 1.00 93.75 80 PHE A CA 1
ATOM 667 C C . PHE A 1 80 ? 6.073 -1.448 11.747 1.00 93.75 80 PHE A C 1
ATOM 669 O O . PHE A 1 80 ? 4.924 -1.893 11.691 1.00 93.75 80 PHE A O 1
ATOM 676 N N . PRO A 1 81 ? 6.935 -1.864 12.695 1.00 91.69 81 PRO A N 1
ATOM 677 C CA . PRO A 1 81 ? 6.633 -2.961 13.612 1.00 91.69 81 PRO A CA 1
ATOM 678 C C . PRO A 1 81 ? 5.747 -2.564 14.796 1.00 91.69 81 PRO A C 1
ATOM 680 O O . PRO A 1 81 ? 5.303 -3.444 15.538 1.00 91.69 81 PRO A O 1
ATOM 683 N N . ASP A 1 82 ? 5.523 -1.268 15.014 1.00 90.88 82 ASP A N 1
ATOM 684 C CA . ASP A 1 82 ? 4.752 -0.778 16.145 1.00 90.88 82 ASP A CA 1
ATOM 685 C C . ASP A 1 82 ? 3.251 -1.080 15.999 1.00 90.88 82 ASP A C 1
ATOM 687 O O . ASP A 1 82 ? 2.710 -1.275 14.908 1.00 90.88 82 ASP A O 1
ATOM 691 N N . ILE A 1 83 ? 2.571 -1.151 17.142 1.00 88.62 83 ILE A N 1
ATOM 692 C CA . ILE A 1 83 ? 1.159 -1.533 17.192 1.00 88.62 83 ILE A CA 1
ATOM 693 C C . ILE A 1 83 ? 0.241 -0.491 16.546 1.00 88.62 83 ILE A C 1
ATOM 695 O O . ILE A 1 83 ? -0.805 -0.866 16.026 1.00 88.62 83 ILE A O 1
ATOM 699 N N . VAL A 1 84 ? 0.633 0.787 16.551 1.00 87.75 84 VAL A N 1
ATOM 700 C CA . VAL A 1 84 ? -0.171 1.871 15.977 1.00 87.75 84 VAL A CA 1
ATOM 701 C C . VAL A 1 84 ? -0.177 1.734 14.460 1.00 87.75 84 VAL A C 1
ATOM 703 O O . VAL A 1 84 ? -1.246 1.633 13.873 1.00 87.75 84 VAL A O 1
ATOM 706 N N . SER A 1 85 ? 0.992 1.566 13.840 1.00 89.88 85 SER A N 1
ATOM 707 C CA . SER A 1 85 ? 1.110 1.330 12.397 1.00 89.88 85 SER A CA 1
ATOM 708 C C . SER A 1 85 ? 0.313 0.110 11.924 1.00 89.88 85 SER A C 1
ATOM 710 O O . SER A 1 85 ? -0.304 0.142 10.860 1.00 89.88 85 SER A O 1
ATOM 712 N N . ARG A 1 86 ? 0.280 -0.972 12.716 1.00 90.75 86 ARG A N 1
ATOM 713 C CA . ARG A 1 86 ? -0.545 -2.157 12.413 1.00 90.75 86 ARG A CA 1
ATOM 714 C C . ARG A 1 86 ? -2.035 -1.838 12.440 1.00 90.75 86 ARG A C 1
ATOM 716 O O . ARG A 1 86 ? -2.743 -2.175 11.496 1.00 90.75 86 ARG A O 1
ATOM 723 N N . GLN A 1 87 ? -2.490 -1.159 13.490 1.00 88.44 87 GLN A N 1
ATOM 724 C CA . GLN A 1 87 ? -3.884 -0.737 13.613 1.00 88.44 87 GLN A CA 1
ATOM 725 C C . GLN A 1 87 ? -4.288 0.237 12.507 1.00 88.44 87 GLN A C 1
ATOM 727 O O . GLN A 1 87 ? -5.419 0.174 12.034 1.00 88.44 87 GLN A O 1
ATOM 732 N N . ASP A 1 88 ? -3.392 1.125 12.082 1.00 88.81 88 ASP A N 1
ATOM 733 C CA . ASP A 1 88 ? -3.654 2.074 10.999 1.00 88.81 88 ASP A CA 1
ATOM 734 C C . ASP A 1 88 ? -3.824 1.352 9.654 1.00 88.81 88 ASP A C 1
ATOM 736 O O . ASP A 1 88 ? -4.734 1.675 8.887 1.00 88.81 88 ASP A O 1
ATOM 740 N N . ILE A 1 89 ? -2.998 0.333 9.385 1.00 92.75 89 ILE A N 1
ATOM 741 C CA . ILE A 1 89 ? -3.117 -0.523 8.194 1.00 92.75 89 ILE A CA 1
ATOM 742 C C . ILE A 1 89 ? -4.440 -1.303 8.204 1.00 92.75 89 ILE A C 1
ATOM 744 O O . ILE A 1 89 ? -5.139 -1.340 7.191 1.00 92.75 89 ILE A O 1
ATOM 748 N N . GLU A 1 90 ? -4.809 -1.911 9.331 1.00 91.62 90 GLU A N 1
ATOM 749 C CA . GLU A 1 90 ? -6.074 -2.646 9.454 1.00 91.62 90 GLU A CA 1
ATOM 750 C C . GLU A 1 90 ? -7.279 -1.716 9.247 1.00 91.62 90 GLU A C 1
ATOM 752 O O . GLU A 1 90 ? -8.156 -2.000 8.428 1.00 91.62 90 GLU A O 1
ATOM 757 N N . GLN A 1 91 ? -7.281 -0.557 9.913 1.00 90.00 91 GLN A N 1
ATOM 758 C CA . GLN A 1 91 ? -8.356 0.429 9.800 1.00 90.00 91 GLN A CA 1
ATOM 759 C C . GLN A 1 91 ? -8.516 0.946 8.369 1.00 90.00 91 GLN A C 1
ATOM 761 O O . GLN A 1 91 ? -9.641 1.021 7.872 1.00 90.00 91 GLN A O 1
ATOM 766 N N . ILE A 1 92 ? -7.425 1.293 7.674 1.00 90.25 92 ILE A N 1
ATOM 767 C CA . ILE A 1 92 ? -7.545 1.829 6.312 1.00 90.25 92 ILE A CA 1
ATOM 768 C C . ILE A 1 92 ? -8.052 0.773 5.322 1.00 90.25 92 ILE A C 1
ATOM 770 O O . ILE A 1 92 ? -8.843 1.105 4.436 1.00 90.25 92 ILE A O 1
ATOM 774 N N . ILE A 1 93 ? -7.667 -0.498 5.490 1.00 94.19 93 ILE A N 1
ATOM 775 C CA . ILE A 1 93 ? -8.197 -1.605 4.681 1.00 94.19 93 ILE A CA 1
ATOM 776 C C . ILE A 1 93 ? -9.695 -1.780 4.936 1.00 94.19 93 ILE A C 1
ATOM 778 O O . ILE A 1 93 ? -10.461 -1.902 3.978 1.00 94.19 93 ILE A O 1
ATOM 782 N N . ASP A 1 94 ? -10.137 -1.728 6.193 1.00 92.44 94 ASP A N 1
ATOM 783 C CA . ASP A 1 94 ? -11.555 -1.837 6.540 1.00 92.44 94 ASP A CA 1
ATOM 784 C C . ASP A 1 94 ? -12.390 -0.686 5.973 1.00 92.44 94 ASP A C 1
ATOM 786 O O . ASP A 1 94 ? -13.461 -0.920 5.404 1.00 92.44 94 ASP A O 1
ATOM 790 N N . ILE A 1 95 ? -11.880 0.545 6.032 1.00 89.69 95 ILE A N 1
ATOM 791 C CA . ILE A 1 95 ? -12.528 1.712 5.422 1.00 89.69 95 ILE A CA 1
ATOM 792 C C . ILE A 1 95 ? -12.680 1.505 3.911 1.00 89.69 95 ILE A C 1
ATOM 794 O O . ILE A 1 95 ? -13.773 1.671 3.364 1.00 89.69 95 ILE A O 1
ATOM 798 N N . ILE A 1 96 ? -11.611 1.090 3.225 1.00 91.25 96 ILE A N 1
ATOM 799 C CA . ILE A 1 96 ? -11.644 0.833 1.778 1.00 91.25 96 ILE A CA 1
ATOM 800 C C . ILE A 1 96 ? -12.608 -0.313 1.448 1.00 91.25 96 ILE A C 1
ATOM 802 O O . ILE A 1 96 ? -13.333 -0.239 0.455 1.00 91.25 96 ILE A O 1
ATOM 806 N N . ARG A 1 97 ? -12.674 -1.351 2.286 1.00 92.06 97 ARG A N 1
ATOM 807 C CA . ARG A 1 97 ? -13.599 -2.478 2.127 1.00 92.06 97 ARG A CA 1
ATOM 808 C C . ARG A 1 97 ? -15.058 -2.039 2.243 1.00 92.06 97 ARG A C 1
ATOM 810 O O . ARG A 1 97 ? -15.880 -2.469 1.431 1.00 92.06 97 ARG A O 1
ATOM 817 N N . ILE A 1 98 ? -15.385 -1.187 3.214 1.00 90.31 98 ILE A N 1
ATOM 818 C CA . ILE A 1 98 ? -16.731 -0.618 3.378 1.00 90.31 98 ILE A CA 1
ATOM 819 C C . ILE A 1 98 ? -17.090 0.229 2.155 1.00 90.31 98 ILE A C 1
ATOM 821 O O . ILE A 1 98 ? -18.109 -0.027 1.514 1.00 90.31 98 ILE A O 1
ATOM 825 N N . LEU A 1 99 ? -16.216 1.161 1.764 1.00 88.75 99 LEU A N 1
ATOM 826 C CA . LEU A 1 99 ? -16.445 2.029 0.606 1.00 88.75 99 LEU A CA 1
ATOM 827 C C . LEU A 1 99 ? -16.600 1.235 -0.695 1.00 88.75 99 LEU A C 1
ATOM 829 O O . LEU A 1 99 ? -17.485 1.534 -1.492 1.00 88.75 99 LEU A O 1
ATOM 833 N N . SER A 1 100 ? -15.789 0.193 -0.893 1.00 88.81 100 SER A N 1
ATOM 834 C CA . SER A 1 100 ? -15.863 -0.685 -2.067 1.00 88.81 100 SER A CA 1
ATOM 835 C C . SER A 1 100 ? -17.224 -1.383 -2.177 1.00 88.81 100 SER A C 1
ATOM 837 O O . SER A 1 100 ? -17.807 -1.445 -3.263 1.00 88.81 100 SER A O 1
ATOM 839 N N . ARG A 1 101 ? -17.783 -1.841 -1.046 1.00 87.94 101 ARG A N 1
ATOM 840 C CA . ARG A 1 101 ? -19.130 -2.436 -0.996 1.00 87.94 101 ARG A CA 1
ATOM 841 C C . ARG A 1 101 ? -20.224 -1.420 -1.312 1.00 87.94 101 ARG A C 1
ATOM 843 O O . ARG A 1 101 ? -21.178 -1.770 -2.000 1.00 87.94 101 ARG A O 1
ATOM 850 N N . GLU A 1 102 ? -20.088 -0.181 -0.847 1.00 86.44 102 GLU A N 1
ATOM 851 C CA . GLU A 1 102 ? -21.063 0.882 -1.119 1.00 86.44 102 GLU A CA 1
ATOM 852 C C . GLU A 1 102 ? -21.122 1.277 -2.598 1.00 86.44 102 GLU A C 1
ATOM 854 O O . GLU A 1 102 ? -22.198 1.587 -3.104 1.00 86.44 102 GLU A O 1
ATOM 859 N N . VAL A 1 103 ? -19.982 1.270 -3.294 1.00 85.31 103 VAL A N 1
ATOM 860 C CA . VAL A 1 103 ? -19.890 1.680 -4.709 1.00 85.31 103 VAL A CA 1
ATOM 861 C C . VAL A 1 103 ? -20.027 0.513 -5.694 1.00 85.31 103 VAL A C 1
ATOM 863 O O . VAL A 1 103 ? -19.920 0.714 -6.901 1.00 85.31 103 VAL A O 1
ATOM 866 N N . GLY A 1 104 ? -20.256 -0.710 -5.205 1.00 78.88 104 GLY A N 1
ATOM 867 C CA . GLY A 1 104 ? -20.443 -1.894 -6.049 1.00 78.88 104 GLY A CA 1
ATOM 868 C C . GLY A 1 104 ? -19.173 -2.387 -6.752 1.00 78.88 104 GLY A C 1
ATOM 869 O O . GLY A 1 104 ? -19.274 -3.066 -7.770 1.00 78.88 104 GLY A O 1
ATOM 870 N N . GLY A 1 105 ? -17.988 -2.059 -6.228 1.00 72.69 105 GLY A N 1
ATOM 871 C CA . GLY A 1 105 ? -16.704 -2.549 -6.744 1.00 72.69 105 GLY A CA 1
ATOM 872 C C . GLY A 1 105 ? -16.128 -1.803 -7.957 1.00 72.69 105 GLY A C 1
ATOM 873 O O . GLY A 1 105 ? -15.090 -2.216 -8.471 1.00 72.69 105 GLY A O 1
ATOM 874 N N . ASP A 1 106 ? -16.735 -0.702 -8.413 1.00 83.81 106 ASP A N 1
ATOM 875 C CA . ASP A 1 106 ? -16.132 0.138 -9.456 1.00 83.81 106 ASP A CA 1
ATOM 876 C C . ASP A 1 106 ? -14.921 0.905 -8.895 1.00 83.81 106 ASP A C 1
ATOM 878 O O . ASP A 1 106 ? -15.044 1.758 -8.013 1.00 83.81 106 ASP A O 1
ATOM 882 N N . SER A 1 107 ? -13.732 0.605 -9.423 1.00 81.12 107 SER A N 1
ATOM 883 C CA . SER A 1 107 ? -12.468 1.199 -8.971 1.00 81.12 107 SER A CA 1
ATOM 884 C C . SER A 1 107 ? -12.358 2.707 -9.222 1.00 81.12 107 SER A C 1
ATOM 886 O O . SER A 1 107 ? -11.682 3.399 -8.458 1.00 81.12 107 SER A O 1
ATOM 888 N N . ILE A 1 108 ? -13.029 3.238 -10.250 1.00 85.88 108 ILE A N 1
ATOM 889 C CA . ILE A 1 108 ? -13.051 4.675 -10.541 1.00 85.88 108 ILE A CA 1
ATOM 890 C C . ILE A 1 108 ? -13.920 5.380 -9.504 1.00 85.88 108 ILE A C 1
ATOM 892 O O . ILE A 1 108 ? -13.482 6.366 -8.911 1.00 85.88 108 ILE A O 1
ATOM 896 N N . VAL A 1 109 ? -15.111 4.841 -9.237 1.00 88.00 109 VAL A N 1
ATOM 897 C CA . VAL A 1 109 ? -16.038 5.403 -8.241 1.00 88.00 109 VAL A CA 1
ATOM 898 C C . VAL A 1 109 ? -15.453 5.290 -6.831 1.00 88.00 109 VAL A C 1
ATOM 900 O O . VAL A 1 109 ? -15.537 6.235 -6.049 1.00 88.00 109 VAL A O 1
ATOM 903 N N . LEU A 1 110 ? -14.787 4.174 -6.515 1.00 88.62 110 LEU A N 1
ATOM 904 C CA . LEU A 1 110 ? -14.061 4.002 -5.256 1.00 88.62 110 LEU A CA 1
ATOM 905 C C . LEU A 1 110 ? -12.963 5.060 -5.091 1.00 88.62 110 LEU A C 1
ATOM 907 O O . LEU A 1 110 ? -12.847 5.669 -4.028 1.00 88.62 110 LEU A O 1
ATOM 911 N N . ALA A 1 111 ? -12.165 5.296 -6.137 1.00 86.56 111 ALA A N 1
ATOM 912 C CA . ALA A 1 111 ? -11.101 6.294 -6.104 1.00 86.56 111 ALA A CA 1
ATOM 913 C C . ALA A 1 111 ? -11.639 7.723 -5.933 1.00 86.56 111 ALA A C 1
ATOM 915 O O . ALA A 1 111 ? -11.000 8.532 -5.257 1.00 86.56 111 ALA A O 1
ATOM 916 N N . ASP A 1 112 ? -12.794 8.032 -6.525 1.00 87.81 112 ASP A N 1
ATOM 917 C CA . ASP A 1 112 ? -13.444 9.334 -6.375 1.00 87.81 112 ASP A CA 1
ATOM 918 C C . ASP A 1 112 ? -13.973 9.520 -4.950 1.00 87.81 112 ASP A C 1
ATOM 920 O O . ASP A 1 112 ? -13.640 10.496 -4.284 1.00 87.81 112 ASP A O 1
ATOM 924 N N . LYS A 1 113 ? -14.644 8.504 -4.401 1.00 85.88 113 LYS A N 1
ATOM 925 C CA . LYS A 1 113 ? -15.149 8.556 -3.026 1.00 85.88 113 LYS A CA 1
ATOM 926 C C . LYS A 1 113 ? -14.036 8.650 -1.978 1.00 85.88 113 LYS A C 1
ATOM 928 O O . LYS A 1 113 ? -14.186 9.346 -0.977 1.00 85.88 113 LYS A O 1
ATOM 933 N N . LEU A 1 114 ? -12.890 8.005 -2.215 1.00 87.88 114 LEU A N 1
ATOM 934 C CA . LEU A 1 114 ? -11.690 8.173 -1.386 1.00 87.88 114 LEU A CA 1
ATOM 935 C C . LEU A 1 114 ? -11.112 9.593 -1.476 1.00 87.88 114 LEU A C 1
ATOM 937 O O . LEU A 1 114 ? -10.592 10.112 -0.484 1.00 87.88 114 LEU A O 1
ATOM 941 N N . ARG A 1 115 ? -11.188 10.231 -2.650 1.00 86.38 115 ARG A N 1
ATOM 942 C CA . ARG A 1 115 ? -10.757 11.622 -2.828 1.00 86.38 115 ARG A CA 1
ATOM 943 C C . ARG A 1 115 ? -11.664 12.572 -2.054 1.00 86.38 115 ARG A C 1
ATOM 945 O O . ARG A 1 115 ? -11.136 13.377 -1.289 1.00 86.38 115 ARG A O 1
ATOM 952 N N . ASP A 1 116 ? -12.977 12.424 -2.193 1.00 86.19 116 ASP A N 1
ATOM 953 C CA . ASP A 1 116 ? -13.970 13.232 -1.476 1.00 86.19 116 ASP A CA 1
ATOM 954 C C . ASP A 1 116 ? -13.781 13.119 0.036 1.00 86.19 116 ASP A C 1
ATOM 956 O O . ASP A 1 116 ? -13.762 14.113 0.761 1.00 86.19 116 ASP A O 1
ATOM 960 N N . LEU A 1 117 ? -13.555 11.896 0.516 1.00 83.81 117 LEU A N 1
ATOM 961 C CA . LEU A 1 117 ? -13.303 11.627 1.921 1.00 83.81 117 LEU A CA 1
ATOM 962 C C . LEU A 1 117 ? -12.055 12.360 2.437 1.00 83.81 117 LEU A C 1
ATOM 964 O O . LEU A 1 117 ? -12.104 13.015 3.480 1.00 83.81 117 LEU A O 1
ATOM 968 N N . ARG A 1 118 ? -10.954 12.312 1.681 1.00 82.56 118 ARG A N 1
ATOM 969 C CA . ARG A 1 118 ? -9.723 13.045 2.004 1.00 82.56 118 ARG A CA 1
ATOM 970 C C . ARG A 1 118 ? -9.944 14.561 2.015 1.00 82.56 118 ARG A C 1
ATOM 972 O O . ARG A 1 118 ? -9.391 15.247 2.869 1.00 82.56 118 ARG A O 1
ATOM 979 N N . GLU A 1 119 ? -10.725 15.086 1.074 1.00 84.50 119 GLU A N 1
ATOM 980 C CA . GLU A 1 119 ? -11.002 16.524 0.943 1.00 84.50 119 GLU A CA 1
ATOM 981 C C . GLU A 1 119 ? -11.981 17.038 2.008 1.00 84.50 119 GLU A C 1
ATOM 983 O O . GLU A 1 119 ? -11.856 18.175 2.457 1.00 84.50 119 GLU A O 1
ATOM 988 N N . SER A 1 120 ? -12.878 16.182 2.503 1.00 77.06 120 SER A N 1
ATOM 989 C CA . SER A 1 120 ? -13.808 16.490 3.600 1.00 77.06 120 SER A CA 1
ATOM 990 C C . SER A 1 120 ? -13.153 16.602 4.990 1.00 77.06 120 SER A C 1
ATOM 992 O O . SER A 1 120 ? -13.841 16.820 5.989 1.00 77.06 120 SER A O 1
ATOM 994 N N . GLY A 1 121 ? -11.823 16.468 5.075 1.00 63.91 121 GLY A N 1
ATOM 995 C CA . GLY A 1 121 ? -11.056 16.647 6.311 1.00 63.91 121 GLY A CA 1
ATOM 996 C C . GLY A 1 121 ? -11.207 15.511 7.325 1.00 63.91 121 G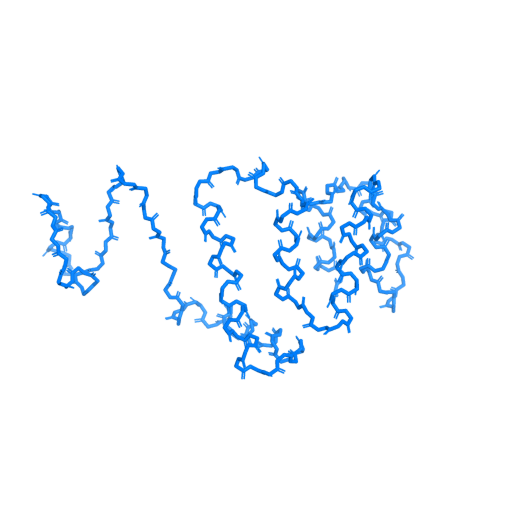LY A C 1
ATOM 997 O O . GLY A 1 121 ? -10.894 15.708 8.493 1.00 63.91 121 GLY A O 1
ATOM 998 N N . GLY A 1 122 ? -11.700 14.339 6.910 1.00 58.53 122 GLY A N 1
ATOM 999 C CA . GLY A 1 122 ? -11.804 13.160 7.778 1.00 58.53 122 GLY A CA 1
ATOM 1000 C C . GLY A 1 122 ? -12.872 13.243 8.876 1.00 58.53 122 GLY A C 1
ATOM 1001 O O . GLY A 1 122 ? -13.009 12.301 9.644 1.00 58.53 122 GLY A O 1
ATOM 1002 N N . ASN A 1 123 ? -13.678 14.311 8.930 1.00 50.31 123 ASN A N 1
ATOM 1003 C CA . ASN A 1 123 ? -14.701 14.508 9.968 1.00 50.31 123 ASN A CA 1
ATOM 1004 C C . ASN A 1 123 ? -15.805 13.430 9.992 1.00 50.31 123 ASN A C 1
ATOM 1006 O O . ASN A 1 123 ? -16.592 13.392 10.933 1.00 50.31 123 ASN A O 1
ATOM 1010 N N . SER A 1 124 ? -15.900 12.578 8.967 1.00 54.09 124 SER A N 1
ATOM 1011 C CA . SER A 1 124 ? -16.857 11.467 8.895 1.00 54.09 124 SER A CA 1
ATOM 1012 C C . SER A 1 124 ? -16.280 10.109 9.308 1.00 54.09 124 SER A C 1
ATOM 1014 O O . SER A 1 124 ? -17.044 9.155 9.442 1.00 54.09 124 SER A O 1
ATOM 1016 N N . LEU A 1 125 ? -14.963 10.003 9.512 1.00 54.47 125 LEU A N 1
ATOM 1017 C CA . LEU A 1 125 ? -14.291 8.770 9.918 1.00 54.47 125 LEU A CA 1
ATOM 1018 C C . LEU A 1 125 ? -13.593 8.991 11.253 1.00 54.47 125 LEU A C 1
ATOM 1020 O O . LEU A 1 125 ? -12.504 9.557 11.323 1.00 54.47 125 LEU A O 1
ATOM 1024 N N . GLU A 1 126 ? -14.213 8.512 12.325 1.00 54.62 126 GLU A N 1
ATOM 1025 C CA . GLU A 1 126 ? -13.524 8.400 13.604 1.00 54.62 126 GLU A CA 1
ATOM 1026 C C . GLU A 1 126 ? -12.488 7.275 13.501 1.00 54.62 126 GLU A C 1
ATOM 1028 O O . GLU A 1 126 ? -12.838 6.103 13.358 1.00 54.62 126 GLU A O 1
ATOM 1033 N N . ALA A 1 127 ? -11.202 7.629 13.560 1.00 49.28 127 ALA A N 1
ATOM 1034 C CA . ALA A 1 127 ? -10.139 6.650 13.734 1.00 49.28 127 ALA A CA 1
ATOM 1035 C C . ALA A 1 127 ? -10.299 6.002 15.116 1.00 49.28 127 ALA A C 1
ATOM 1037 O O . ALA A 1 127 ? -10.137 6.656 16.153 1.00 49.28 127 ALA A O 1
ATOM 1038 N N . VAL A 1 128 ? -10.633 4.715 15.139 1.00 54.72 128 VAL A N 1
ATOM 1039 C CA . VAL A 1 128 ? -10.724 3.942 16.375 1.00 54.72 128 VAL A CA 1
ATOM 1040 C C . VAL A 1 128 ? -9.358 3.325 16.622 1.00 54.72 128 VAL A C 1
ATOM 1042 O O . VAL A 1 128 ? -9.087 2.186 16.255 1.00 54.72 128 VAL A O 1
ATOM 1045 N N . THR A 1 129 ? -8.487 4.081 17.283 1.00 55.34 129 THR A N 1
ATOM 1046 C CA . THR A 1 129 ? -7.283 3.481 17.864 1.00 55.34 129 THR A CA 1
ATOM 1047 C C . THR A 1 129 ? -7.707 2.633 19.057 1.00 55.34 129 THR A C 1
ATOM 1049 O O . THR A 1 129 ? -8.430 3.095 19.945 1.00 55.34 129 THR A O 1
ATOM 1052 N N . ILE A 1 130 ? -7.296 1.365 19.082 1.00 59.41 130 ILE A N 1
ATOM 1053 C CA . ILE A 1 130 ? -7.465 0.528 20.269 1.00 59.41 130 ILE A CA 1
ATOM 1054 C C . ILE A 1 130 ? -6.195 0.732 21.090 1.00 59.41 130 ILE A C 1
ATOM 1056 O O . ILE A 1 130 ? -5.165 0.139 20.761 1.00 59.41 130 ILE A O 1
ATOM 1060 N N . PRO A 1 131 ? -6.212 1.577 22.137 1.00 60.50 131 PRO A N 1
ATOM 1061 C CA . PRO A 1 131 ? -5.015 1.791 22.929 1.00 60.50 131 PRO A CA 1
ATOM 1062 C C . PRO A 1 131 ? -4.529 0.447 23.499 1.00 60.50 131 PRO A C 1
ATOM 1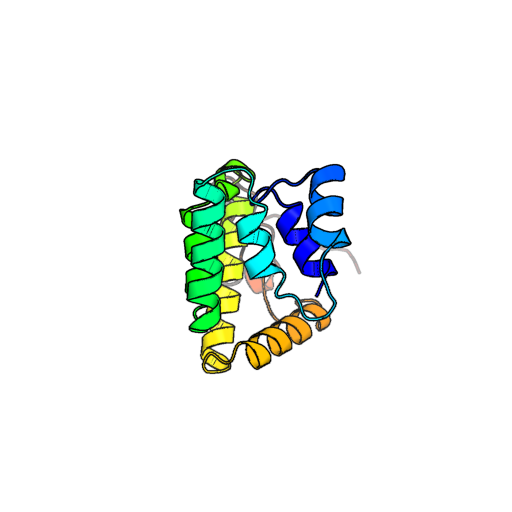064 O O . PRO A 1 131 ? -5.367 -0.384 23.876 1.00 60.50 131 PRO A O 1
ATOM 1067 N N . PRO A 1 132 ? -3.203 0.226 23.587 1.00 61.16 132 PRO A N 1
ATOM 1068 C CA . PRO A 1 132 ? -2.637 -0.903 24.322 1.00 61.16 132 PRO A CA 1
ATOM 1069 C C . PRO A 1 132 ? -3.277 -1.026 25.712 1.00 61.16 132 PRO A C 1
ATOM 1071 O O . PRO A 1 132 ? -3.687 -0.012 26.283 1.00 61.16 132 PRO A O 1
ATOM 1074 N N . SER A 1 133 ? -3.339 -2.236 26.285 1.00 59.72 133 SER A N 1
ATOM 1075 C CA . SER A 1 133 ? -4.001 -2.467 27.587 1.00 59.72 133 SER A CA 1
ATOM 1076 C C . SER A 1 133 ? -3.501 -1.551 28.708 1.00 59.72 133 SER A C 1
ATOM 1078 O O . SER A 1 133 ? -4.256 -1.257 29.632 1.00 59.72 133 SER A O 1
ATOM 1080 N N . ASP A 1 134 ? -2.261 -1.070 28.589 1.00 67.31 134 ASP A N 1
ATOM 1081 C CA . ASP A 1 134 ? -1.562 -0.275 29.599 1.00 67.31 134 ASP A CA 1
ATOM 1082 C C . ASP A 1 134 ? -1.443 1.216 29.223 1.00 67.31 134 ASP A C 1
ATOM 1084 O O . ASP A 1 134 ? -0.663 1.955 29.823 1.00 67.31 134 ASP A O 1
ATOM 1088 N N . ALA A 1 135 ? -2.197 1.687 28.225 1.00 75.56 135 ALA A N 1
ATOM 1089 C CA . ALA A 1 135 ? -2.161 3.083 27.796 1.00 75.56 135 ALA A CA 1
ATOM 1090 C C . ALA A 1 135 ? -3.242 3.949 28.469 1.00 75.56 135 ALA A C 1
ATOM 1092 O O . ALA A 1 135 ? -4.355 3.508 28.769 1.00 75.56 135 ALA A O 1
ATOM 1093 N N . VAL A 1 136 ? -2.922 5.234 28.661 1.00 80.50 136 VAL A N 1
ATOM 1094 C CA . VAL A 1 136 ? -3.899 6.247 29.081 1.00 80.50 136 VAL A CA 1
ATOM 1095 C C . VAL A 1 136 ? -4.841 6.528 27.914 1.00 80.50 136 VAL A C 1
ATOM 1097 O O . VAL A 1 136 ? -4.406 6.936 26.838 1.00 80.50 136 VAL A O 1
ATOM 1100 N N . ARG A 1 137 ? -6.143 6.324 28.126 1.00 80.50 137 ARG A N 1
ATOM 1101 C CA . ARG A 1 137 ? -7.168 6.577 27.111 1.00 80.50 137 ARG A CA 1
ATOM 1102 C C . ARG A 1 137 ? -7.686 8.009 27.227 1.00 80.50 137 ARG A C 1
ATOM 1104 O O . ARG A 1 137 ? -8.332 8.350 28.214 1.00 80.50 137 ARG A O 1
ATOM 1111 N N . VAL A 1 138 ? -7.430 8.823 26.205 1.00 85.50 138 VAL A N 1
ATOM 1112 C CA . VAL A 1 138 ? -8.024 10.159 26.056 1.00 85.50 138 VAL A CA 1
ATOM 1113 C C . VAL A 1 138 ? -9.295 10.028 25.226 1.00 85.50 138 VAL A C 1
ATOM 1115 O O . VAL A 1 138 ? -9.303 9.354 24.201 1.00 85.50 138 VAL A O 1
ATOM 1118 N N . MET A 1 139 ? -10.386 10.631 25.685 1.00 83.75 139 MET A N 1
ATOM 1119 C CA . MET A 1 139 ? -11.682 10.579 25.011 1.00 83.75 139 MET A CA 1
ATOM 1120 C C . MET A 1 139 ? -12.483 11.839 25.312 1.00 83.75 139 MET A C 1
ATOM 1122 O O . MET A 1 139 ? -12.262 12.503 26.326 1.00 83.75 139 MET A O 1
ATOM 1126 N N . THR A 1 140 ? -13.448 12.145 24.451 1.00 85.25 140 THR A N 1
ATOM 1127 C CA . THR A 1 140 ? -14.452 13.164 24.759 1.00 85.25 140 THR A CA 1
ATOM 1128 C C . THR A 1 140 ? -15.387 12.660 25.862 1.00 85.25 140 THR A C 1
ATOM 1130 O O . THR A 1 140 ? -15.578 11.455 26.037 1.00 85.25 140 THR A O 1
ATOM 1133 N N . ILE A 1 141 ? -16.030 13.581 26.586 1.00 84.19 141 ILE A N 1
ATOM 1134 C CA . ILE A 1 141 ? -17.059 13.233 27.585 1.00 84.19 141 ILE A CA 1
ATOM 1135 C C . ILE A 1 141 ? -18.201 12.432 26.936 1.00 84.19 141 ILE A C 1
ATOM 1137 O O . ILE A 1 141 ? -18.752 11.521 27.544 1.00 84.19 141 ILE A O 1
ATOM 1141 N N . HIS A 1 142 ? -18.533 12.730 25.678 1.00 84.81 142 HIS A N 1
ATOM 1142 C CA . HIS A 1 142 ? -19.525 11.962 24.927 1.00 84.81 142 HIS A CA 1
ATOM 1143 C C . HIS A 1 142 ? -19.054 10.526 24.659 1.00 84.81 142 HIS A C 1
ATOM 1145 O O . HIS A 1 142 ? -19.819 9.589 24.885 1.00 84.81 142 HIS A O 1
ATOM 1151 N N . GLY A 1 143 ? -17.791 10.345 24.257 1.00 79.44 143 GLY A N 1
ATOM 1152 C CA . GLY A 1 143 ? -17.192 9.030 24.010 1.00 79.44 143 GLY A CA 1
ATOM 1153 C C . GLY A 1 143 ? -17.010 8.164 25.264 1.00 79.44 143 GLY A C 1
ATOM 1154 O O . GLY A 1 143 ? -16.815 6.958 25.141 1.00 79.44 143 GLY A O 1
ATOM 1155 N N . SER A 1 144 ? -17.104 8.741 26.469 1.00 84.06 144 SER A N 1
ATOM 1156 C CA . SER A 1 144 ? -16.985 8.004 27.737 1.00 84.06 144 SER A CA 1
ATOM 1157 C C . SER A 1 144 ? -18.302 7.421 28.257 1.00 84.06 144 SER A C 1
ATOM 1159 O O . SER A 1 144 ? -18.307 6.657 29.226 1.00 84.06 144 SER A O 1
ATOM 1161 N N . LYS A 1 145 ? -19.439 7.756 27.633 1.00 87.69 145 LYS A N 1
ATOM 1162 C CA . LYS A 1 145 ? -20.768 7.375 28.122 1.00 87.69 145 LYS A CA 1
ATOM 1163 C C . LYS A 1 145 ? -20.927 5.850 28.181 1.00 87.69 145 LYS A C 1
ATOM 1165 O O . LYS A 1 145 ? -20.846 5.163 27.171 1.00 87.69 145 LYS A O 1
ATOM 1170 N N . GLY A 1 146 ? -21.215 5.329 29.374 1.00 86.88 146 GLY A N 1
ATOM 1171 C CA . GLY A 1 146 ? -21.397 3.891 29.613 1.00 86.88 146 GLY A CA 1
ATOM 1172 C C . GLY A 1 146 ? -20.102 3.117 29.877 1.00 86.88 146 GLY A C 1
ATOM 1173 O O . GLY A 1 146 ? -20.170 1.933 30.198 1.00 86.88 146 GLY A O 1
ATOM 1174 N N . LEU A 1 147 ? -18.939 3.771 29.802 1.00 85.50 147 LEU A N 1
ATOM 1175 C CA . LEU A 1 147 ? -17.660 3.186 30.193 1.00 85.50 147 LEU A CA 1
ATOM 1176 C C . LEU A 1 147 ? -17.376 3.430 31.681 1.00 85.50 147 LEU A C 1
ATOM 1178 O O . LEU A 1 147 ? -17.858 4.389 32.284 1.00 85.50 147 LEU A O 1
ATOM 1182 N N . GLN A 1 148 ? -16.568 2.554 32.275 1.00 86.19 148 GLN A N 1
ATOM 1183 C CA . GLN A 1 148 ? -16.073 2.685 33.646 1.00 86.19 148 GLN A CA 1
ATOM 1184 C C . GLN A 1 148 ? -14.546 2.575 33.651 1.00 86.19 148 GLN A C 1
ATOM 1186 O O . GLN A 1 148 ? -13.972 1.783 32.904 1.00 86.19 148 GLN A O 1
ATOM 1191 N N . ALA A 1 149 ? -13.887 3.354 34.508 1.00 87.00 149 ALA A N 1
ATOM 1192 C CA . ALA A 1 149 ? -12.440 3.326 34.698 1.00 87.00 149 ALA A CA 1
ATOM 1193 C C . ALA A 1 149 ? -12.102 3.459 36.186 1.00 87.00 149 ALA A C 1
ATOM 1195 O O . ALA A 1 149 ? -12.859 4.055 36.950 1.00 87.00 149 ALA A O 1
ATOM 1196 N N . LYS A 1 150 ? -10.948 2.920 36.602 1.00 89.19 150 LYS A N 1
ATOM 1197 C CA . LYS A 1 150 ? -10.483 3.031 37.997 1.00 89.19 150 LYS A CA 1
ATOM 1198 C C . LYS A 1 150 ? -10.151 4.474 38.388 1.00 89.19 150 LYS A C 1
ATOM 1200 O O . LYS A 1 150 ? -10.355 4.852 39.535 1.00 89.19 150 LYS A O 1
ATOM 1205 N N . VAL A 1 151 ? -9.618 5.253 37.447 1.00 90.81 151 VAL A N 1
ATOM 1206 C CA . VAL A 1 151 ? -9.242 6.661 37.621 1.00 90.81 151 VAL A CA 1
ATOM 1207 C C . VAL A 1 151 ? -9.652 7.423 36.362 1.00 90.81 151 VAL A C 1
ATOM 1209 O O . VAL A 1 151 ? -9.439 6.931 35.256 1.00 90.81 151 VAL A O 1
ATOM 1212 N N . VAL A 1 152 ? -10.232 8.613 36.535 1.00 90.25 152 VAL A N 1
ATOM 1213 C CA . VAL A 1 152 ? -10.632 9.522 35.450 1.00 90.25 152 VAL A CA 1
ATOM 1214 C C . VAL A 1 152 ? -10.021 10.895 35.716 1.00 90.25 152 VAL A C 1
ATOM 1216 O O . VAL A 1 152 ? -10.124 11.408 36.828 1.00 90.25 152 VAL A O 1
ATOM 1219 N N . ILE A 1 153 ? -9.400 11.489 34.695 1.00 90.94 153 ILE A N 1
ATOM 1220 C CA . ILE A 1 153 ? -8.882 12.861 34.729 1.00 90.94 153 ILE A CA 1
ATOM 1221 C C . ILE A 1 153 ? -9.729 13.696 33.769 1.00 90.94 153 ILE A C 1
ATOM 1223 O O . ILE A 1 153 ? -9.800 13.393 32.580 1.00 90.94 153 ILE A O 1
ATOM 1227 N N . LEU A 1 154 ? -10.366 14.744 34.289 1.00 89.81 154 LEU A N 1
ATOM 1228 C CA . LEU A 1 154 ? -11.043 15.763 33.489 1.00 89.81 154 LEU A CA 1
ATOM 1229 C C . LEU A 1 154 ? -10.063 16.909 33.251 1.00 89.81 154 LEU A C 1
ATOM 1231 O O . LEU A 1 154 ? -9.703 17.626 34.184 1.00 89.81 154 LEU A O 1
ATOM 1235 N N . ALA A 1 155 ? -9.606 17.044 32.011 1.00 87.50 155 ALA A N 1
ATOM 1236 C CA . ALA A 1 155 ? -8.796 18.177 31.596 1.00 87.50 155 ALA A CA 1
ATOM 1237 C C . ALA A 1 155 ? -9.698 19.365 31.242 1.00 87.50 155 ALA A C 1
ATOM 1239 O O . ALA A 1 155 ? -10.819 19.179 30.775 1.00 87.50 155 ALA A O 1
ATOM 1240 N N . ASP A 1 156 ? -9.171 20.571 31.443 1.00 83.94 156 ASP A N 1
ATOM 1241 C CA . ASP A 1 156 ? -9.727 21.800 30.877 1.00 83.94 156 ASP A CA 1
ATOM 1242 C C . ASP A 1 156 ? -11.148 22.172 31.352 1.00 83.94 156 ASP A C 1
ATOM 1244 O O . ASP A 1 156 ? -11.974 22.698 30.620 1.00 83.94 156 ASP A O 1
ATOM 1248 N N . LEU A 1 157 ? -11.438 21.926 32.634 1.00 80.69 157 LEU A N 1
ATOM 1249 C CA . LEU A 1 157 ? -12.730 22.256 33.260 1.00 80.69 157 LEU A CA 1
ATOM 1250 C C . LEU A 1 157 ? -13.052 23.763 33.307 1.00 80.69 157 LEU A C 1
ATOM 1252 O O . LEU A 1 157 ? -14.184 24.127 33.618 1.00 80.69 157 LEU A O 1
ATOM 1256 N N . PHE A 1 158 ? -12.068 24.628 33.048 1.00 83.06 158 PHE A N 1
ATOM 1257 C CA . PHE A 1 158 ? -12.174 26.079 33.224 1.00 83.06 158 PHE A CA 1
ATOM 1258 C C . PHE A 1 158 ? -11.759 26.890 31.987 1.00 83.06 158 PHE A C 1
ATOM 1260 O O . PHE A 1 158 ? -11.583 28.102 32.101 1.00 83.06 158 PHE A O 1
ATOM 1267 N N . SER A 1 159 ? -11.602 26.263 30.820 1.00 66.69 159 SER A N 1
ATOM 1268 C CA . SER A 1 159 ? -11.376 26.971 29.555 1.00 66.69 159 SER A CA 1
ATOM 1269 C C . SER A 1 159 ? -12.693 27.493 28.979 1.00 66.69 159 SER A C 1
ATOM 1271 O O . SER A 1 159 ? -13.318 26.897 28.102 1.00 66.69 159 SER A O 1
ATOM 1273 N N . GLY A 1 160 ? -13.146 28.614 29.536 1.00 49.75 160 GLY A N 1
ATOM 1274 C CA . GLY A 1 160 ? -14.164 29.472 28.928 1.00 49.75 160 GLY A CA 1
ATOM 1275 C C . GLY A 1 160 ? -13.532 30.545 28.060 1.00 49.75 160 GLY A C 1
ATOM 1276 O O . GLY A 1 160 ? -12.488 31.089 28.488 1.00 49.75 160 GLY A O 1
#

Secondary structure (DSSP, 8-state):
-HHHHHHHHHSTTT---HHHHHHHHHT--TT--HHHHHHHH-SSHHHHHHHHHHHHHHHTT-HHHHHHHHHHHSSHHHHS-SHHHHHHHHHHHHHHHHHHHHTTT-HHHHHHHHHHHHHTTTTT--------TTS-----TTTTTT---S------TT--